Protein AF-A0A0C1HBH0-F1 (afdb_monomer_lite)

Foldseek 3Di:
DVPDVVVVVVVQLVVQLVVCVVVDPDSVVSSVVSVVVVD

Structure (mmCIF, N/CA/C/O backbone):
data_AF-A0A0C1HBH0-F1
#
_entry.id   AF-A0A0C1HBH0-F1
#
loop_
_atom_site.group_PDB
_atom_site.id
_atom_site.type_symbol
_atom_site.label_atom_id
_atom_site.label_alt_id
_atom_site.label_comp_id
_atom_site.label_asym_id
_atom_site.label_entity_id
_atom_site.label_seq_id
_atom_site.pdbx_PDB_ins_code
_atom_site.Cartn_x
_atom_site.Cartn_y
_atom_site.Cartn_z
_atom_site.occupancy
_atom_site.B_iso_or_equiv
_atom_site.auth_seq_id
_atom_site.auth_comp_id
_atom_site.auth_asym_id
_atom_site.auth_atom_id
_atom_site.pdbx_PDB_model_num
ATOM 1 N N . PRO A 1 1 ? -2.063 6.421 -20.338 1.00 63.12 1 PRO A N 1
ATOM 2 C CA . PRO A 1 1 ? -0.978 6.119 -21.304 1.00 63.12 1 PRO A CA 1
ATOM 3 C C . PRO A 1 1 ? -0.148 4.960 -20.748 1.00 63.12 1 PRO A C 1
ATOM 5 O O . PRO A 1 1 ? 0.599 5.167 -19.799 1.00 63.12 1 PRO A O 1
ATOM 8 N N . ASP A 1 2 ? -0.334 3.759 -21.300 1.00 62.94 2 ASP A N 1
ATOM 9 C CA . ASP A 1 2 ? 0.194 2.470 -20.807 1.00 62.94 2 ASP A CA 1
ATOM 10 C C . ASP A 1 2 ? 1.718 2.387 -20.602 1.00 62.94 2 ASP A C 1
ATOM 12 O O . ASP A 1 2 ? 2.207 1.461 -19.966 1.00 62.94 2 ASP A O 1
ATOM 16 N N . LEU A 1 3 ? 2.484 3.357 -21.106 1.00 74.31 3 LEU A N 1
ATOM 17 C CA . LEU A 1 3 ? 3.945 3.405 -20.982 1.00 74.31 3 LEU A CA 1
ATOM 18 C C . LEU A 1 3 ? 4.443 4.209 -19.773 1.00 74.31 3 LEU A C 1
ATOM 20 O O . LEU A 1 3 ? 5.652 4.308 -19.570 1.00 74.31 3 LEU A O 1
ATOM 24 N N . ASN A 1 4 ? 3.552 4.810 -18.978 1.00 83.44 4 ASN A N 1
ATOM 25 C CA . ASN A 1 4 ? 3.976 5.543 -17.792 1.00 83.44 4 ASN A CA 1
ATOM 26 C C . ASN A 1 4 ? 4.119 4.573 -16.602 1.00 83.44 4 ASN A C 1
ATOM 28 O O . ASN A 1 4 ? 3.112 4.013 -16.168 1.00 83.44 4 ASN A O 1
ATOM 32 N N . PRO A 1 5 ? 5.323 4.390 -16.026 1.00 83.94 5 PRO A N 1
ATOM 33 C CA . PRO A 1 5 ? 5.536 3.497 -14.883 1.00 83.94 5 PRO A CA 1
ATOM 34 C C . PRO A 1 5 ? 4.673 3.849 -13.660 1.00 83.94 5 PRO A C 1
ATOM 36 O O . PRO A 1 5 ? 4.415 2.984 -12.820 1.00 83.94 5 PRO A O 1
ATOM 39 N N . ILE A 1 6 ? 4.161 5.084 -13.579 1.00 89.38 6 ILE A N 1
ATOM 40 C CA . ILE A 1 6 ? 3.205 5.481 -12.542 1.00 89.38 6 ILE A CA 1
ATOM 41 C C . ILE A 1 6 ? 1.871 4.723 -12.634 1.00 89.38 6 ILE A C 1
ATOM 43 O O . ILE A 1 6 ? 1.236 4.475 -11.614 1.00 89.38 6 ILE A O 1
ATOM 47 N N . GLU A 1 7 ? 1.446 4.307 -13.828 1.00 90.44 7 GLU A N 1
ATOM 48 C CA . GLU A 1 7 ? 0.189 3.573 -14.015 1.00 90.44 7 GLU A CA 1
ATOM 49 C C . GLU A 1 7 ? 0.297 2.172 -13.402 1.00 90.44 7 GLU A C 1
ATOM 51 O O . GLU A 1 7 ? -0.617 1.716 -12.711 1.00 90.44 7 GLU A O 1
ATOM 56 N N . THR A 1 8 ? 1.455 1.523 -13.568 1.00 88.94 8 THR A N 1
ATOM 57 C CA . THR A 1 8 ? 1.783 0.248 -12.914 1.00 88.94 8 THR A CA 1
ATOM 58 C C . THR A 1 8 ? 1.797 0.397 -11.396 1.00 88.94 8 THR A C 1
ATOM 60 O O . THR A 1 8 ? 1.234 -0.443 -10.689 1.00 88.94 8 THR A O 1
ATOM 63 N N . PHE A 1 9 ? 2.383 1.486 -10.885 1.00 91.38 9 PHE A N 1
ATOM 64 C CA . PHE A 1 9 ? 2.331 1.808 -9.460 1.00 91.38 9 PHE A CA 1
ATOM 65 C C . PHE A 1 9 ? 0.880 1.919 -8.974 1.00 91.38 9 PHE A C 1
ATOM 67 O O . PHE A 1 9 ? 0.494 1.218 -8.040 1.00 91.38 9 PHE A O 1
ATOM 74 N N . TRP A 1 10 ? 0.043 2.717 -9.642 1.00 92.31 10 TRP A N 1
ATOM 75 C CA . TRP A 1 10 ? -1.357 2.895 -9.256 1.00 92.31 10 TRP A CA 1
ATOM 76 C C . TRP A 1 10 ? -2.174 1.604 -9.341 1.00 92.31 10 TRP A C 1
ATOM 78 O O . TRP A 1 10 ? -3.052 1.382 -8.504 1.00 92.31 10 TRP A O 1
ATOM 88 N N . ALA A 1 11 ? -1.908 0.740 -10.322 1.00 92.44 11 ALA A N 1
ATOM 89 C CA . ALA A 1 11 ? -2.555 -0.564 -10.432 1.00 92.44 11 ALA A CA 1
ATOM 90 C C . ALA A 1 11 ? -2.213 -1.471 -9.237 1.00 92.44 11 ALA A C 1
ATOM 92 O O . ALA A 1 11 ? -3.109 -2.087 -8.654 1.00 92.44 11 ALA A O 1
ATOM 93 N N . ASN A 1 12 ? -0.940 -1.516 -8.839 1.00 91.69 12 ASN A N 1
ATOM 94 C CA . ASN A 1 12 ? -0.486 -2.292 -7.684 1.00 91.69 12 ASN A CA 1
ATOM 95 C C . ASN A 1 12 ? -1.002 -1.703 -6.367 1.00 91.69 12 ASN A C 1
ATOM 97 O O . ASN A 1 12 ? -1.540 -2.431 -5.533 1.00 91.69 12 ASN A O 1
ATOM 101 N N . PHE A 1 13 ? -0.933 -0.381 -6.216 1.00 94.81 13 PHE A N 1
ATOM 102 C CA . PHE A 1 13 ? -1.420 0.321 -5.035 1.00 94.81 13 PHE A CA 1
ATOM 103 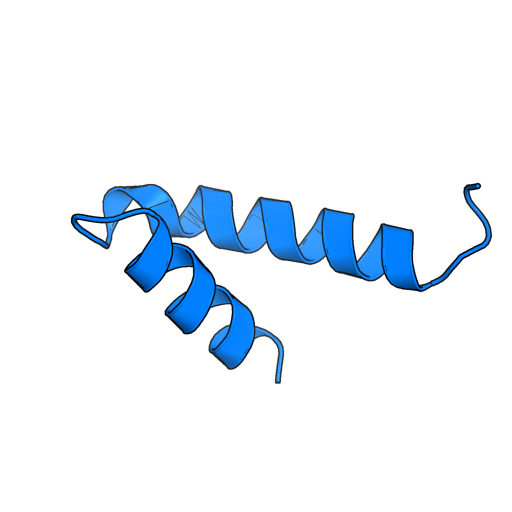C C . PHE A 1 13 ? -2.915 0.089 -4.809 1.00 94.81 13 PHE A C 1
ATOM 105 O O . PHE A 1 13 ? -3.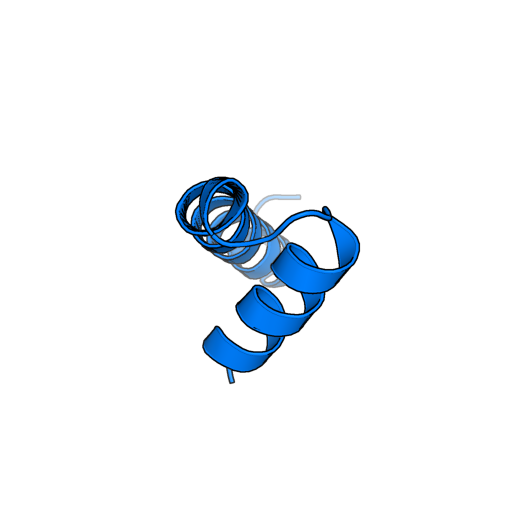322 -0.283 -3.712 1.00 94.81 13 PHE A O 1
ATOM 112 N N . LYS A 1 14 ? -3.738 0.196 -5.861 1.00 94.62 14 LYS A N 1
ATOM 113 C CA . LYS A 1 14 ? -5.182 -0.074 -5.769 1.00 94.62 14 LYS A CA 1
ATOM 114 C C . LYS A 1 14 ? -5.487 -1.502 -5.305 1.00 94.62 14 LYS A C 1
ATOM 116 O O . LYS A 1 14 ? -6.402 -1.685 -4.505 1.00 94.62 14 LYS A O 1
ATOM 121 N N . LYS A 1 15 ? -4.718 -2.503 -5.753 1.00 95.06 15 LYS A N 1
ATOM 122 C CA . LYS A 1 15 ? -4.869 -3.895 -5.285 1.00 95.06 15 LYS A CA 1
ATOM 123 C C . LYS A 1 15 ? -4.565 -4.032 -3.792 1.00 95.06 15 LYS A C 1
ATOM 125 O O . LYS A 1 15 ? -5.314 -4.697 -3.082 1.00 95.06 15 LYS A O 1
ATOM 130 N N . ILE A 1 16 ? -3.501 -3.386 -3.314 1.00 94.75 16 ILE A N 1
ATOM 131 C CA . ILE A 1 16 ? -3.106 -3.417 -1.898 1.00 94.75 16 ILE A CA 1
ATOM 132 C C . ILE A 1 16 ? -4.148 -2.705 -1.031 1.00 94.75 16 ILE A C 1
ATOM 134 O O . ILE A 1 16 ? -4.573 -3.262 -0.021 1.00 94.75 16 ILE A O 1
ATOM 138 N N . VAL A 1 17 ? -4.624 -1.527 -1.446 1.00 95.81 17 VAL A N 1
ATOM 139 C CA . VAL A 1 17 ? -5.702 -0.808 -0.747 1.00 95.81 17 VAL A CA 1
ATOM 140 C C . VAL A 1 17 ? -6.942 -1.692 -0.639 1.00 95.81 17 VAL A C 1
ATOM 142 O O . VAL A 1 17 ? -7.453 -1.892 0.461 1.00 95.81 17 VAL A O 1
ATOM 145 N N . ALA A 1 18 ? -7.381 -2.302 -1.745 1.00 95.44 18 ALA A N 1
ATOM 146 C CA . ALA A 1 18 ? -8.548 -3.181 -1.754 1.00 95.44 18 ALA A CA 1
ATOM 147 C C . ALA A 1 18 ? -8.408 -4.376 -0.792 1.00 95.44 18 ALA A C 1
ATOM 149 O O . ALA A 1 18 ? -9.363 -4.719 -0.100 1.00 95.44 18 ALA A O 1
ATOM 150 N N . ALA A 1 19 ? -7.213 -4.967 -0.693 1.00 94.88 19 ALA A N 1
ATOM 151 C CA . ALA A 1 19 ? -6.934 -6.080 0.216 1.00 94.88 19 ALA A CA 1
ATOM 152 C C . ALA A 1 19 ? -6.938 -5.687 1.708 1.00 94.88 19 ALA A C 1
ATOM 154 O O . ALA A 1 19 ? -7.040 -6.557 2.575 1.00 94.88 19 ALA A O 1
ATOM 155 N N . ASN A 1 20 ? -6.811 -4.395 2.021 1.00 94.44 20 ASN A N 1
ATOM 156 C CA . ASN A 1 20 ? -6.720 -3.887 3.389 1.00 94.44 20 ASN A CA 1
ATOM 157 C C . ASN A 1 20 ? -7.945 -3.069 3.833 1.00 94.44 20 ASN A C 1
ATOM 159 O O . ASN A 1 20 ? -8.020 -2.713 5.005 1.00 94.44 20 ASN A O 1
ATOM 163 N N . LEU A 1 21 ? -8.921 -2.820 2.950 1.00 93.75 21 LEU A N 1
ATOM 164 C CA . LEU A 1 21 ? -10.124 -2.026 3.251 1.00 93.75 21 LEU A CA 1
ATOM 165 C C . LEU A 1 21 ? -10.900 -2.521 4.478 1.00 93.75 21 LEU A C 1
ATOM 167 O O . LEU A 1 21 ? -11.442 -1.717 5.223 1.00 93.75 21 LEU A O 1
ATOM 171 N N . SER A 1 22 ? -10.953 -3.834 4.704 1.00 94.31 22 SER A N 1
ATOM 172 C CA . SER A 1 22 ? -11.662 -4.423 5.847 1.00 94.31 22 SER A CA 1
ATOM 173 C C . SER A 1 22 ? -10.896 -4.333 7.170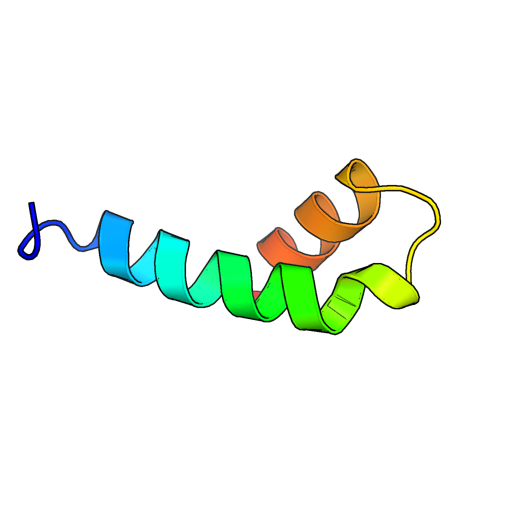 1.00 94.31 22 SER A C 1
ATOM 175 O O . SER A 1 22 ? -11.464 -4.629 8.218 1.00 94.31 22 SER A O 1
ATOM 177 N N . LYS A 1 23 ? -9.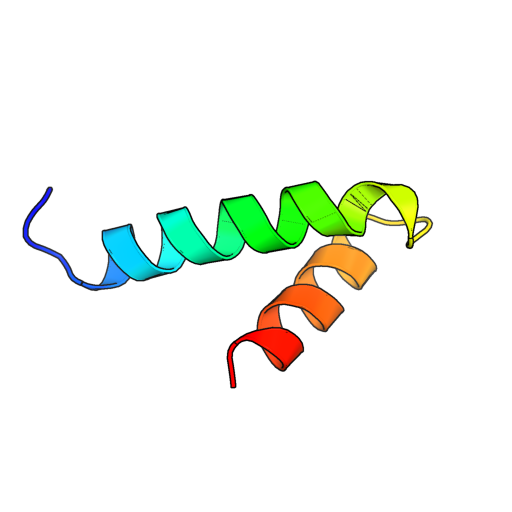612 -3.951 7.142 1.00 94.19 23 LYS A N 1
ATOM 178 C CA . LYS A 1 23 ? -8.748 -3.892 8.331 1.00 94.19 23 LYS A CA 1
ATOM 179 C C . LYS A 1 23 ? -8.805 -2.547 9.050 1.00 94.19 23 LYS A C 1
ATOM 181 O O . LYS A 1 23 ? -8.372 -2.465 10.196 1.00 94.19 23 LYS A O 1
ATOM 186 N N . PHE A 1 24 ? -9.312 -1.506 8.393 1.00 95.38 24 PHE A N 1
ATOM 187 C CA . PHE A 1 24 ? -9.318 -0.147 8.921 1.00 95.38 24 PHE A CA 1
ATOM 188 C C . PHE A 1 24 ? -10.710 0.468 8.858 1.00 95.38 24 PHE A C 1
ATOM 190 O O . PHE A 1 24 ? -11.495 0.197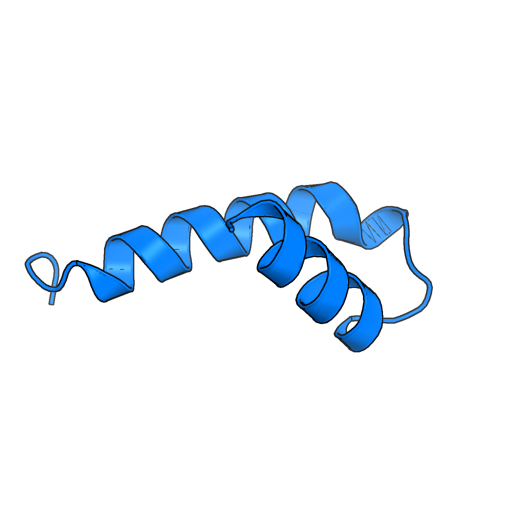 7.955 1.00 95.38 24 PHE A O 1
ATOM 197 N N . SER A 1 25 ? -10.994 1.356 9.806 1.00 93.81 25 SER A N 1
ATOM 198 C CA . SER A 1 25 ? -12.288 2.036 9.900 1.00 93.81 25 SER A CA 1
ATOM 199 C C . SER A 1 25 ? -12.460 3.146 8.862 1.00 93.81 25 SER A C 1
ATOM 201 O O . SER A 1 25 ? -13.574 3.618 8.645 1.00 93.81 25 SER A O 1
ATOM 203 N N . THR A 1 26 ? -11.368 3.601 8.240 1.00 96.38 26 THR A N 1
ATOM 204 C CA . THR A 1 26 ? -11.392 4.693 7.263 1.00 96.38 26 THR A CA 1
ATOM 205 C C . THR A 1 26 ? -10.535 4.389 6.040 1.00 96.38 26 THR A C 1
ATOM 207 O O . THR A 1 26 ? -9.509 3.701 6.105 1.00 96.38 26 THR A O 1
ATOM 210 N N . LEU A 1 27 ? -10.935 4.968 4.906 1.00 94.38 27 LEU A N 1
ATOM 211 C CA . LEU A 1 27 ? -10.161 4.893 3.671 1.00 94.38 27 LEU A CA 1
ATOM 212 C C . LEU A 1 27 ? -8.784 5.555 3.830 1.00 94.38 27 LEU A C 1
ATOM 214 O O . LEU A 1 27 ? -7.805 5.015 3.330 1.00 94.38 27 LEU A O 1
ATOM 218 N N . ALA A 1 28 ? -8.699 6.668 4.566 1.00 96.25 28 ALA A N 1
ATOM 219 C CA . ALA A 1 28 ? -7.439 7.366 4.831 1.00 96.25 28 ALA A CA 1
ATOM 220 C C . ALA A 1 28 ? -6.412 6.449 5.518 1.00 96.25 28 ALA A C 1
ATOM 222 O O . ALA A 1 28 ? -5.324 6.257 4.989 1.00 96.25 28 ALA A O 1
ATOM 223 N N . GLN A 1 29 ? -6.800 5.770 6.605 1.00 96.06 29 GLN A N 1
ATOM 224 C CA . GLN A 1 29 ? -5.927 4.803 7.285 1.00 96.06 29 GLN A CA 1
ATOM 225 C C . GLN A 1 29 ? -5.501 3.649 6.369 1.00 96.06 29 GLN A C 1
ATOM 227 O O . GLN A 1 29 ? -4.357 3.201 6.419 1.00 96.06 29 GLN A O 1
ATOM 232 N N . THR A 1 30 ? -6.414 3.178 5.513 1.00 96.69 30 THR A N 1
ATOM 233 C CA . THR A 1 30 ? -6.109 2.117 4.544 1.00 96.69 30 THR A CA 1
ATOM 234 C C . THR A 1 30 ? -5.075 2.583 3.521 1.00 96.69 30 THR A C 1
ATOM 236 O O . THR A 1 30 ? -4.162 1.827 3.196 1.00 96.69 30 THR A O 1
ATOM 239 N N . ILE A 1 31 ? -5.207 3.813 3.018 1.00 95.81 31 ILE A N 1
ATOM 240 C CA . ILE A 1 31 ? -4.279 4.437 2.067 1.00 95.81 31 ILE A CA 1
ATOM 241 C C . ILE A 1 31 ? -2.905 4.614 2.714 1.00 95.81 31 ILE A C 1
ATOM 243 O O . ILE A 1 31 ? -1.925 4.145 2.138 1.00 95.81 31 ILE A O 1
ATOM 247 N N . ASP A 1 32 ? -2.840 5.198 3.913 1.00 95.50 32 ASP A N 1
ATOM 248 C CA . ASP A 1 32 ? -1.586 5.431 4.639 1.00 95.50 32 ASP A CA 1
ATOM 249 C C . ASP A 1 32 ? -0.833 4.117 4.887 1.00 95.50 32 ASP A C 1
ATOM 251 O O . ASP A 1 32 ? 0.343 3.985 4.545 1.00 95.50 32 ASP A O 1
ATOM 255 N N . TYR A 1 33 ? -1.530 3.094 5.396 1.00 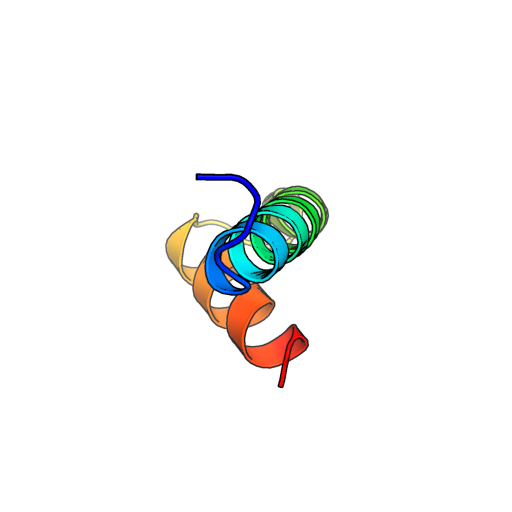94.94 33 TYR A N 1
ATOM 256 C CA . TYR A 1 33 ? -0.949 1.767 5.604 1.00 94.94 33 TYR A CA 1
ATOM 257 C C . TYR A 1 33 ? -0.490 1.110 4.294 1.00 94.94 33 TYR A C 1
ATOM 259 O O . TYR A 1 33 ? 0.596 0.530 4.221 1.00 94.94 33 TYR A O 1
ATOM 267 N N . SER A 1 34 ? -1.313 1.194 3.246 1.00 94.31 34 SER A N 1
ATOM 268 C CA . SER A 1 34 ? -1.004 0.583 1.949 1.00 94.31 34 SER A CA 1
ATOM 269 C C . SER A 1 34 ? 0.193 1.250 1.281 1.00 94.31 34 SER A C 1
ATOM 271 O O . SER A 1 34 ? 0.942 0.576 0.583 1.00 94.31 34 SER A O 1
ATOM 273 N N . PHE A 1 35 ? 0.387 2.553 1.495 1.00 92.94 35 PHE A N 1
ATOM 274 C CA . PHE A 1 35 ? 1.506 3.298 0.926 1.00 92.94 35 PHE A CA 1
ATOM 275 C C . PHE A 1 35 ? 2.816 2.909 1.615 1.00 92.94 35 PHE A C 1
ATOM 277 O O . PHE A 1 35 ? 3.797 2.609 0.941 1.00 92.94 35 PHE A O 1
ATOM 284 N N . LEU A 1 36 ? 2.794 2.792 2.948 1.00 90.62 36 LEU A N 1
ATOM 285 C CA . LEU A 1 36 ? 3.921 2.283 3.737 1.00 90.62 36 LEU A CA 1
ATOM 286 C C . LEU A 1 36 ? 4.281 0.828 3.412 1.00 90.62 36 LEU A C 1
ATOM 288 O O . LEU A 1 36 ? 5.423 0.442 3.599 1.00 90.62 36 LEU A O 1
ATOM 292 N N . SER A 1 37 ? 3.330 0.024 2.931 1.00 84.00 37 SER A N 1
ATOM 293 C CA . SER A 1 37 ? 3.563 -1.385 2.579 1.00 84.00 37 SER A CA 1
ATOM 294 C C . SER A 1 37 ? 4.221 -1.586 1.203 1.00 84.00 37 SER A C 1
ATOM 296 O O . SER A 1 37 ? 4.542 -2.720 0.852 1.00 84.00 37 SER A O 1
ATOM 298 N N . ILE A 1 38 ? 4.357 -0.526 0.395 1.00 81.12 38 ILE A N 1
ATOM 299 C CA . ILE A 1 38 ? 5.029 -0.565 -0.918 1.00 81.12 38 ILE A CA 1
ATOM 300 C C . ILE A 1 38 ? 6.509 -0.163 -0.818 1.00 81.12 38 ILE A C 1
ATOM 302 O O . ILE A 1 38 ? 7.295 -0.567 -1.678 1.00 81.12 38 ILE A O 1
ATOM 306 N N . CYS A 1 39 ? 6.877 0.625 0.196 1.00 57.91 39 CYS A N 1
ATOM 307 C CA . CYS A 1 39 ? 8.260 1.004 0.499 1.00 57.91 39 CYS A CA 1
ATOM 308 C C . CYS A 1 39 ? 8.955 -0.047 1.369 1.00 57.91 39 CYS A C 1
ATOM 310 O O . CYS A 1 39 ? 10.176 -0.221 1.166 1.00 57.91 39 CYS A O 1
#

pLDDT: mean 89.81, std 9.52, range [57.91, 96.69]

Secondary structure (DSSP, 8-state):
-TT-HHHHHHHHHHHHHHHHGGGSSSHHHHHHHHHHTT-

Radius of gyration: 10.94 Å; chains: 1; bounding box: 20×13×31 Å

Sequence (39 aa):
PDLNPIETFWANFKKIVAANLSKFSTLAQTIDYSFLSIC